Protein AF-A0A499UQC7-F1 (afdb_monomer_lite)

Secondary structure (DSSP, 8-state):
--HHHHHHHHHHHHHHHHHHHS---HHHHHHHTT-S-HHHHHHHHHHHHSS-GGGG-----SSSSS---

Foldseek 3Di:
DPVVVVVLLVLLVVLLVCLQPPVDDCCVSCVVVVHPDSVVSQVSSCVRVVDGSCVSVPPCPPPPPPPDD

pLDDT: mean 74.64, std 15.55, range [41.0, 89.94]

Structure (mmCIF, N/CA/C/O backbone):
data_AF-A0A499UQC7-F1
#
_entry.id   AF-A0A499UQC7-F1
#
loop_
_atom_site.group_PDB
_atom_site.id
_atom_site.type_symbol
_atom_site.label_atom_id
_atom_site.label_alt_id
_atom_site.label_comp_id
_atom_site.label_asym_id
_atom_site.label_entity_id
_atom_site.label_seq_id
_atom_site.pdbx_PDB_ins_code
_atom_site.Cartn_x
_atom_site.Cartn_y
_atom_site.Cartn_z
_atom_site.occupancy
_atom_site.B_iso_or_equiv
_atom_site.auth_seq_id
_atom_site.auth_comp_id
_atom_site.auth_asym_id
_atom_site.auth_atom_id
_atom_site.pdbx_PDB_model_num
ATOM 1 N N . MET A 1 1 ? 11.926 -15.956 -16.241 1.00 55.72 1 MET A N 1
ATOM 2 C CA . MET A 1 1 ? 11.128 -15.321 -15.166 1.00 55.72 1 MET A CA 1
ATOM 3 C C . MET A 1 1 ? 9.802 -16.057 -15.054 1.00 55.72 1 MET A C 1
ATOM 5 O O . MET A 1 1 ? 9.138 -16.163 -16.076 1.00 55.72 1 MET A O 1
ATOM 9 N N . PRO A 1 2 ? 9.417 -16.605 -13.889 1.00 60.44 2 PRO A N 1
ATOM 10 C CA . PRO A 1 2 ? 8.132 -17.281 -13.763 1.00 60.44 2 PRO A CA 1
ATOM 11 C C . PRO A 1 2 ? 7.000 -16.242 -13.893 1.00 60.44 2 PRO A C 1
ATOM 13 O O . PRO A 1 2 ? 7.073 -15.203 -13.227 1.00 60.44 2 PRO A O 1
ATOM 16 N N . PRO A 1 3 ? 5.954 -16.493 -14.699 1.00 64.75 3 PRO A N 1
ATOM 17 C CA . PRO A 1 3 ? 4.898 -15.518 -15.022 1.00 64.75 3 PRO A CA 1
ATOM 18 C C . PRO A 1 3 ? 4.164 -14.951 -13.793 1.00 64.75 3 PRO A C 1
ATOM 20 O O . PRO A 1 3 ? 3.676 -13.822 -13.810 1.00 64.75 3 PRO A O 1
ATOM 23 N N . LEU A 1 4 ? 4.162 -15.687 -12.679 1.00 68.44 4 LEU A N 1
ATOM 24 C CA . LEU A 1 4 ? 3.581 -15.258 -11.405 1.00 68.44 4 LEU A CA 1
ATOM 25 C C . LEU A 1 4 ? 4.274 -14.032 -10.792 1.00 68.44 4 LEU A C 1
ATOM 27 O O . LEU A 1 4 ? 3.621 -13.220 -10.131 1.00 68.44 4 LEU A O 1
ATOM 31 N N . ARG A 1 5 ? 5.584 -13.870 -11.009 1.00 69.06 5 ARG A N 1
ATOM 32 C CA . ARG A 1 5 ? 6.352 -12.761 -10.428 1.00 69.06 5 ARG A CA 1
ATOM 33 C C . ARG A 1 5 ? 6.011 -11.440 -11.115 1.00 69.06 5 ARG A C 1
ATOM 35 O O . ARG A 1 5 ? 5.697 -10.469 -10.438 1.00 69.06 5 ARG A O 1
ATOM 42 N N . TYR A 1 6 ? 5.934 -11.462 -12.441 1.00 72.00 6 TYR A N 1
ATOM 43 C CA . TYR A 1 6 ? 5.581 -10.295 -13.247 1.00 72.00 6 TYR A CA 1
ATOM 44 C C . TYR A 1 6 ? 4.134 -9.834 -13.008 1.00 72.00 6 TYR A C 1
ATOM 46 O O . TYR A 1 6 ? 3.860 -8.648 -12.836 1.00 72.00 6 TYR A O 1
ATOM 54 N N . ALA A 1 7 ? 3.197 -10.779 -12.876 1.00 78.62 7 ALA A N 1
ATOM 55 C CA . ALA A 1 7 ? 1.816 -10.459 -12.515 1.00 78.62 7 ALA A CA 1
ATOM 56 C C . ALA A 1 7 ? 1.698 -9.864 -11.098 1.00 78.62 7 ALA A C 1
ATOM 58 O O . ALA A 1 7 ? 0.822 -9.043 -10.832 1.00 78.62 7 ALA A O 1
ATOM 59 N N . THR A 1 8 ? 2.568 -10.272 -10.170 1.00 82.56 8 THR A N 1
ATOM 60 C CA . THR A 1 8 ? 2.628 -9.684 -8.822 1.00 82.56 8 THR A CA 1
ATOM 61 C C . THR A 1 8 ? 3.173 -8.258 -8.870 1.00 82.56 8 THR A C 1
ATOM 63 O O . THR A 1 8 ? 2.633 -7.379 -8.200 1.00 82.56 8 THR A O 1
ATOM 66 N N . GLU A 1 9 ? 4.189 -8.008 -9.696 1.00 83.19 9 GLU A N 1
ATOM 67 C CA . GLU A 1 9 ? 4.768 -6.677 -9.890 1.00 83.19 9 GLU A CA 1
ATOM 68 C C . GLU A 1 9 ? 3.735 -5.683 -10.435 1.00 83.19 9 GLU A C 1
ATOM 70 O O . GLU A 1 9 ? 3.523 -4.625 -9.840 1.00 83.19 9 GLU A O 1
ATOM 75 N N . LEU A 1 10 ? 2.995 -6.071 -11.477 1.00 85.19 10 LEU A N 1
ATOM 76 C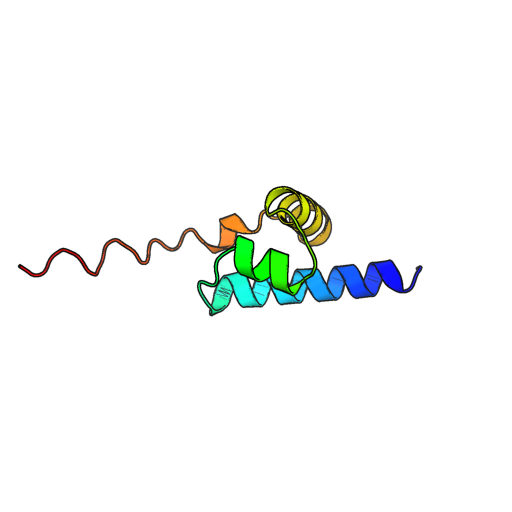 CA . LEU A 1 10 ? 1.924 -5.248 -12.046 1.00 85.19 10 LEU A CA 1
ATOM 7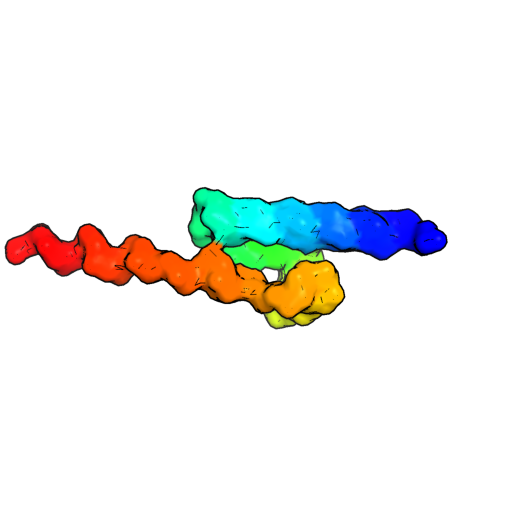7 C C . LEU A 1 10 ? 0.802 -4.955 -11.040 1.00 85.19 10 LEU A C 1
ATOM 79 O O . LEU A 1 10 ? 0.345 -3.816 -10.941 1.00 85.19 10 LEU A O 1
ATOM 83 N N . ARG A 1 11 ? 0.388 -5.950 -10.242 1.00 87.31 11 ARG A N 1
ATOM 84 C CA . ARG A 1 11 ? -0.634 -5.755 -9.196 1.00 87.31 11 ARG A CA 1
ATOM 85 C C . ARG A 1 11 ? -0.200 -4.741 -8.139 1.00 87.31 11 ARG A C 1
ATOM 87 O O . ARG A 1 11 ? -1.018 -3.941 -7.696 1.00 87.31 11 ARG A O 1
ATOM 94 N N . MET A 1 12 ? 1.072 -4.748 -7.746 1.00 88.38 12 MET A N 1
ATOM 95 C CA . MET A 1 12 ? 1.598 -3.809 -6.748 1.00 88.38 12 MET A CA 1
ATOM 96 C C . MET A 1 12 ? 1.743 -2.387 -7.294 1.00 88.38 12 MET A C 1
ATOM 98 O O . MET A 1 12 ? 1.492 -1.432 -6.563 1.00 88.38 12 MET A O 1
ATOM 102 N N . LEU A 1 13 ? 2.078 -2.228 -8.575 1.00 86.12 13 LEU A N 1
ATOM 103 C CA . LEU A 1 13 ? 2.077 -0.916 -9.229 1.00 86.12 13 LEU A CA 1
ATOM 104 C C . LEU A 1 13 ? 0.660 -0.329 -9.322 1.00 86.12 13 LEU A C 1
ATOM 106 O O . LEU A 1 13 ? 0.463 0.852 -9.041 1.00 86.12 13 LEU A O 1
ATOM 110 N N . LEU A 1 14 ? -0.341 -1.158 -9.640 1.00 86.38 14 LEU A N 1
ATOM 111 C CA . LEU A 1 14 ? -1.752 -0.756 -9.645 1.00 86.38 14 LEU A CA 1
ATOM 112 C C . LEU A 1 14 ? -2.229 -0.342 -8.243 1.00 86.38 14 LEU A C 1
ATOM 114 O O . LEU A 1 14 ? -2.894 0.679 -8.083 1.00 86.38 14 LEU A O 1
ATOM 118 N N . ALA A 1 15 ? -1.810 -1.087 -7.215 1.00 86.00 15 ALA A N 1
ATOM 119 C CA . ALA A 1 15 ? -2.074 -0.745 -5.821 1.00 86.00 15 ALA A CA 1
ATOM 120 C C . ALA A 1 15 ? -1.534 0.649 -5.464 1.00 86.00 15 ALA A C 1
ATOM 122 O O . ALA A 1 15 ? -2.196 1.403 -4.759 1.00 86.00 15 ALA A O 1
ATOM 123 N N . GLY A 1 16 ? -0.352 1.009 -5.978 1.00 82.94 16 GLY A N 1
ATOM 124 C CA . GLY A 1 16 ? 0.246 2.329 -5.777 1.00 82.94 16 GLY A CA 1
ATOM 125 C C . GLY A 1 16 ? -0.603 3.460 -6.359 1.00 82.94 16 GLY A C 1
ATOM 126 O O . GLY A 1 16 ? -0.764 4.488 -5.709 1.00 82.94 16 GLY A O 1
ATOM 127 N N . GLN A 1 17 ? -1.203 3.248 -7.533 1.00 83.12 17 GLN A N 1
ATOM 128 C CA . GLN A 1 17 ? -2.099 4.229 -8.155 1.00 83.12 17 GLN A CA 1
ATOM 129 C C . GLN A 1 17 ? -3.381 4.431 -7.342 1.00 83.12 17 GLN A C 1
ATOM 131 O O . GLN A 1 17 ? -3.756 5.569 -7.079 1.00 83.12 17 GLN A O 1
ATOM 136 N N . TRP A 1 18 ? -4.010 3.353 -6.865 1.00 82.88 18 TRP A N 1
ATOM 137 C CA . TRP A 1 18 ? -5.207 3.449 -6.017 1.00 82.88 18 TRP A CA 1
ATOM 138 C C . TRP A 1 18 ? -4.935 4.154 -4.688 1.00 82.88 18 TRP A C 1
ATOM 140 O O . TRP A 1 18 ? -5.752 4.939 -4.216 1.00 82.88 18 TRP A O 1
ATOM 150 N N . LEU A 1 19 ? -3.770 3.899 -4.090 1.00 81.75 19 LEU A N 1
ATOM 151 C CA . LEU A 1 19 ? -3.359 4.557 -2.851 1.00 81.75 19 LEU A CA 1
ATOM 152 C C . LEU A 1 19 ? -3.078 6.053 -3.044 1.00 81.75 19 LEU A C 1
ATOM 154 O O . LEU A 1 19 ? -3.272 6.810 -2.097 1.00 81.75 19 LEU A O 1
ATOM 158 N N . ALA A 1 20 ? -2.627 6.461 -4.234 1.00 78.19 20 ALA A N 1
ATOM 159 C CA . ALA A 1 20 ? -2.310 7.850 -4.556 1.00 78.19 20 ALA A CA 1
ATOM 160 C C . ALA A 1 20 ? -3.529 8.669 -5.016 1.00 78.19 20 ALA A C 1
ATOM 162 O O . ALA A 1 20 ? -3.599 9.853 -4.709 1.00 78.19 20 ALA A O 1
ATOM 163 N N . GLN A 1 21 ? -4.470 8.065 -5.753 1.00 73.31 21 GLN A N 1
ATOM 164 C CA . GLN A 1 21 ? -5.608 8.787 -6.342 1.00 73.31 21 GLN A CA 1
ATOM 165 C C . GLN A 1 21 ? -6.885 8.753 -5.497 1.00 73.31 21 GLN A C 1
ATOM 167 O O . GLN A 1 21 ? -7.633 9.722 -5.498 1.00 73.31 21 GLN A O 1
ATOM 172 N N . ASP A 1 22 ? -7.155 7.654 -4.791 1.00 62.12 22 ASP A N 1
ATOM 173 C CA . ASP A 1 22 ? -8.519 7.356 -4.325 1.00 62.12 22 ASP A CA 1
ATOM 174 C C . ASP A 1 22 ? -8.714 7.609 -2.819 1.00 62.12 22 ASP A C 1
ATOM 176 O O . ASP A 1 22 ? -9.787 7.387 -2.267 1.00 62.12 22 ASP A O 1
ATOM 180 N N . THR A 1 23 ? -7.665 7.998 -2.079 1.00 68.00 23 THR A N 1
ATOM 181 C CA . THR A 1 23 ? -7.648 7.966 -0.593 1.00 68.00 23 THR A CA 1
ATOM 182 C C . THR A 1 23 ? -8.078 6.608 0.007 1.00 68.00 23 THR A C 1
ATOM 184 O O . THR A 1 23 ? -8.225 6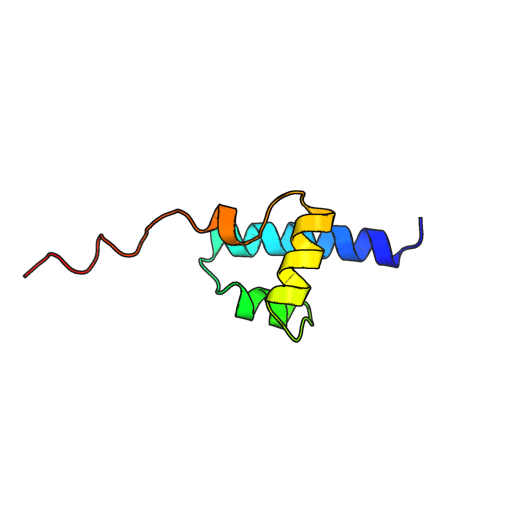.472 1.225 1.00 68.00 23 THR A O 1
ATOM 187 N N . ALA A 1 24 ? -8.207 5.558 -0.815 1.00 75.00 24 ALA A N 1
ATOM 188 C CA . ALA A 1 24 ? -8.773 4.270 -0.437 1.00 75.00 24 ALA A CA 1
ATOM 189 C C . ALA A 1 24 ? -7.967 3.639 0.706 1.00 75.00 24 ALA A C 1
ATOM 191 O O . ALA A 1 24 ? -6.731 3.605 0.620 1.00 75.00 24 ALA A O 1
ATOM 192 N N . PRO A 1 25 ? -8.599 3.151 1.793 1.00 82.25 25 PRO A N 1
ATOM 193 C CA . PRO A 1 25 ? -7.910 2.557 2.940 1.00 82.25 25 PRO A CA 1
ATOM 194 C C . PRO A 1 25 ? -6.900 1.492 2.503 1.00 82.25 25 PRO A C 1
ATOM 196 O O . PRO A 1 25 ? -7.206 0.668 1.639 1.00 82.25 25 PRO A O 1
ATOM 199 N N . ILE A 1 26 ? -5.707 1.460 3.117 1.00 83.62 26 ILE A N 1
ATOM 200 C CA . ILE A 1 26 ? -4.687 0.434 2.805 1.00 83.62 26 ILE A CA 1
ATOM 201 C C . ILE A 1 26 ? -5.301 -0.967 2.951 1.00 83.62 26 ILE A C 1
ATOM 203 O O . ILE A 1 26 ? -5.038 -1.853 2.142 1.00 83.62 26 ILE A O 1
ATOM 207 N N . GLN A 1 27 ? -6.160 -1.146 3.957 1.00 84.94 27 GLN A N 1
ATOM 208 C CA . GLN A 1 27 ? -6.894 -2.381 4.210 1.00 84.94 27 GLN A CA 1
ATOM 209 C C . GLN A 1 27 ? -7.795 -2.783 3.026 1.00 84.94 27 GLN A C 1
ATOM 211 O O . GLN A 1 27 ? -7.778 -3.942 2.621 1.00 84.94 27 GLN A O 1
ATOM 216 N N . SER A 1 28 ? -8.526 -1.836 2.432 1.00 85.69 28 SER A N 1
ATOM 217 C CA . SER A 1 28 ? -9.412 -2.084 1.286 1.00 85.69 28 SER A CA 1
ATOM 218 C C . SER A 1 28 ? -8.627 -2.456 0.027 1.00 85.69 28 SER A C 1
ATOM 220 O O . SER A 1 28 ? -9.012 -3.373 -0.699 1.00 85.69 28 SER A O 1
ATOM 222 N N . VAL A 1 29 ? -7.488 -1.794 -0.209 1.00 87.50 29 VAL A N 1
ATOM 223 C CA . VAL A 1 29 ? -6.570 -2.137 -1.308 1.00 87.50 29 VAL A CA 1
ATOM 224 C C . VAL A 1 29 ? -5.971 -3.532 -1.102 1.00 87.50 29 VAL A C 1
ATOM 226 O O . VAL A 1 29 ? -5.917 -4.326 -2.039 1.00 87.50 29 VAL A O 1
ATOM 229 N N . 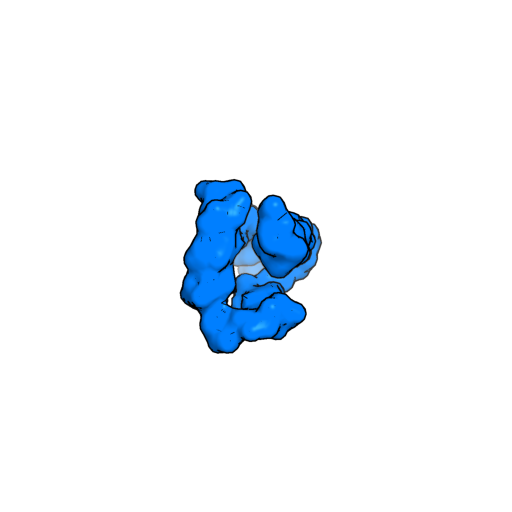ALA A 1 30 ? -5.585 -3.871 0.131 1.00 89.50 30 ALA A N 1
ATOM 230 C CA . ALA A 1 30 ? -5.073 -5.193 0.478 1.00 89.50 30 ALA A CA 1
ATOM 231 C C . ALA A 1 30 ? -6.115 -6.295 0.211 1.00 89.50 30 ALA A C 1
ATOM 233 O O . ALA A 1 30 ? -5.796 -7.283 -0.453 1.00 89.50 30 ALA A O 1
ATOM 234 N N . GLN A 1 31 ? -7.364 -6.098 0.645 1.00 88.75 31 GLN A N 1
ATOM 235 C CA . GLN A 1 31 ? -8.455 -7.051 0.418 1.00 88.75 31 GLN A CA 1
ATOM 236 C C . GLN A 1 31 ? -8.762 -7.248 -1.071 1.00 88.75 31 GLN A C 1
ATOM 238 O O . GLN A 1 31 ? -8.883 -8.387 -1.518 1.00 88.75 31 GLN A O 1
ATOM 243 N N . ARG A 1 32 ? -8.804 -6.166 -1.864 1.00 88.44 32 ARG A N 1
ATOM 244 C CA . ARG A 1 32 ? -8.999 -6.240 -3.328 1.00 88.44 32 ARG A CA 1
ATOM 245 C C . ARG A 1 32 ? -7.921 -7.054 -4.043 1.00 88.44 32 ARG A C 1
ATOM 247 O O . ARG A 1 32 ? -8.181 -7.615 -5.102 1.00 88.44 32 ARG A O 1
ATOM 254 N N . LEU A 1 33 ? -6.722 -7.122 -3.472 1.00 86.88 33 LEU A N 1
ATOM 255 C CA . LEU A 1 33 ? -5.592 -7.878 -4.010 1.00 86.88 33 LEU A CA 1
ATOM 256 C C . LEU A 1 33 ? -5.456 -9.282 -3.400 1.00 86.88 33 LEU A C 1
ATOM 258 O O . LEU A 1 33 ? -4.488 -9.978 -3.700 1.00 86.88 33 LEU A O 1
ATOM 262 N N . GLY A 1 34 ? -6.409 -9.704 -2.562 1.00 88.75 34 GLY A N 1
ATOM 263 C CA . GLY A 1 34 ? -6.428 -11.030 -1.940 1.00 88.75 34 GLY A CA 1
ATOM 264 C C . GLY A 1 34 ? -5.543 -11.165 -0.699 1.00 88.75 34 GLY A C 1
ATOM 265 O O . GLY A 1 34 ? -5.281 -12.279 -0.251 1.00 88.75 34 GLY A O 1
ATOM 266 N N . TYR A 1 35 ? -5.072 -10.057 -0.120 1.00 89.56 35 TYR A N 1
ATOM 267 C CA . TYR A 1 35 ? -4.337 -10.083 1.141 1.00 89.56 35 TYR A CA 1
ATOM 268 C C . TYR A 1 35 ? -5.297 -10.046 2.326 1.00 89.56 35 TYR A C 1
ATOM 270 O O . TYR A 1 35 ? -6.078 -9.112 2.496 1.00 89.56 35 TYR A O 1
ATOM 278 N N . THR A 1 36 ? -5.162 -11.032 3.208 1.00 83.88 36 THR A N 1
ATOM 279 C CA . THR A 1 36 ? -5.926 -11.134 4.459 1.00 83.88 36 THR A CA 1
ATOM 280 C C . THR A 1 36 ? -5.442 -10.168 5.542 1.00 83.88 36 THR A C 1
ATOM 282 O O . THR A 1 36 ? -6.152 -9.921 6.511 1.00 83.88 36 THR A O 1
ATOM 285 N N . SER A 1 37 ? -4.246 -9.589 5.388 1.00 85.88 37 SER A N 1
ATOM 286 C CA . SER A 1 37 ? -3.665 -8.644 6.343 1.00 85.88 37 SER A CA 1
ATOM 287 C C . SER A 1 37 ? -2.970 -7.476 5.647 1.00 85.88 37 SER A C 1
ATOM 289 O O . SER A 1 37 ? -2.181 -7.659 4.714 1.00 85.88 37 SER A O 1
ATOM 291 N N . GLN A 1 38 ? -3.187 -6.269 6.177 1.00 85.62 38 GLN A N 1
ATOM 292 C CA . GLN A 1 38 ? -2.483 -5.050 5.778 1.00 85.62 38 GLN A CA 1
ATOM 293 C C . GLN A 1 38 ? -0.961 -5.185 5.932 1.00 85.62 38 GLN A C 1
ATOM 295 O O . GLN A 1 38 ? -0.212 -4.649 5.112 1.00 85.62 38 GLN A O 1
ATOM 300 N N . ALA A 1 39 ? -0.485 -5.910 6.948 1.00 85.06 39 ALA A N 1
ATOM 301 C CA . ALA A 1 39 ? 0.943 -6.126 7.161 1.00 85.06 39 ALA A CA 1
ATOM 302 C C . ALA A 1 39 ? 1.546 -7.017 6.062 1.00 85.06 39 ALA A C 1
ATOM 304 O O . ALA A 1 39 ? 2.629 -6.724 5.549 1.00 85.06 39 ALA A O 1
ATOM 305 N N . ALA A 1 40 ? 0.822 -8.066 5.650 1.00 87.56 40 ALA A N 1
ATOM 306 C CA . ALA A 1 40 ? 1.236 -8.946 4.558 1.00 87.56 40 ALA A CA 1
ATOM 307 C C . ALA A 1 40 ? 1.316 -8.180 3.228 1.00 87.56 40 ALA A C 1
ATOM 309 O O . ALA A 1 40 ? 2.337 -8.248 2.539 1.00 87.56 40 ALA A O 1
ATOM 310 N N . PHE A 1 41 ? 0.292 -7.373 2.928 1.00 89.88 41 PHE A N 1
ATOM 311 C CA . PHE A 1 41 ? 0.298 -6.467 1.780 1.00 89.88 41 PHE A CA 1
ATOM 312 C C . PHE A 1 41 ? 1.461 -5.470 1.846 1.00 89.88 41 PHE A C 1
ATOM 314 O O . PHE A 1 41 ? 2.228 -5.368 0.896 1.00 89.88 41 PHE A O 1
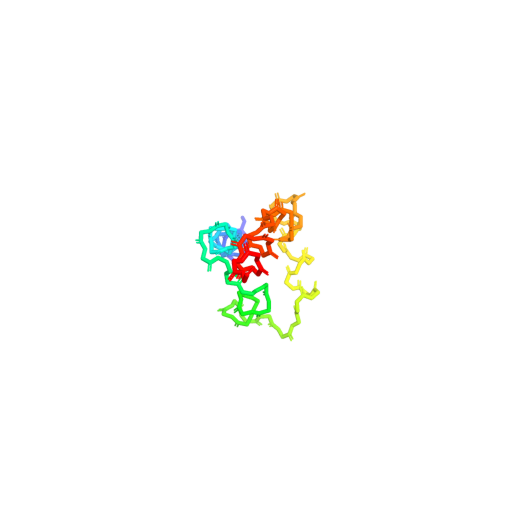ATOM 321 N N . SER A 1 42 ? 1.664 -4.784 2.974 1.00 89.44 42 SER A N 1
ATOM 322 C CA . SER A 1 42 ? 2.705 -3.751 3.102 1.00 89.44 42 SER A CA 1
ATOM 323 C C . SER A 1 42 ? 4.114 -4.306 2.894 1.00 89.44 42 SER A C 1
ATOM 325 O O . SER A 1 42 ? 4.954 -3.648 2.281 1.00 89.44 42 SER A O 1
ATOM 327 N N . ARG A 1 43 ? 4.379 -5.535 3.357 1.00 89.94 43 ARG A N 1
ATOM 328 C CA . ARG A 1 43 ? 5.655 -6.226 3.117 1.00 89.94 43 ARG A CA 1
ATOM 329 C C . ARG A 1 43 ? 5.848 -6.568 1.642 1.00 89.94 43 ARG A C 1
ATOM 331 O O . ARG A 1 43 ? 6.941 -6.361 1.118 1.00 89.94 43 ARG A O 1
ATOM 338 N N . ALA A 1 44 ? 4.809 -7.081 0.982 1.00 88.44 44 ALA A N 1
ATOM 339 C CA . ALA A 1 44 ? 4.852 -7.411 -0.441 1.00 88.44 44 ALA A CA 1
ATOM 340 C C . ALA A 1 44 ? 5.009 -6.150 -1.306 1.00 88.44 44 ALA A C 1
ATOM 342 O O . ALA A 1 44 ? 5.879 -6.104 -2.170 1.00 88.44 44 ALA A O 1
ATOM 343 N N . PHE A 1 45 ? 4.246 -5.104 -0.994 1.00 88.69 45 PHE A N 1
ATOM 344 C CA . PHE A 1 45 ? 4.311 -3.806 -1.649 1.00 88.69 45 PHE A CA 1
ATOM 345 C C . PHE A 1 45 ? 5.707 -3.198 -1.522 1.00 88.69 45 PHE A C 1
ATOM 347 O O . PHE A 1 45 ? 6.345 -2.960 -2.537 1.00 88.69 45 PHE A O 1
ATOM 354 N N . LYS A 1 46 ? 6.253 -3.067 -0.303 1.00 88.62 46 LYS A N 1
ATOM 355 C CA . LYS A 1 46 ? 7.608 -2.528 -0.090 1.00 88.62 46 LYS A CA 1
ATOM 356 C C . LYS A 1 46 ? 8.685 -3.335 -0.819 1.00 88.62 46 LYS A C 1
ATOM 358 O O . LYS A 1 46 ? 9.638 -2.753 -1.323 1.00 88.62 46 LYS A O 1
ATOM 363 N N . ARG A 1 47 ? 8.552 -4.664 -0.880 1.00 88.06 47 ARG A N 1
ATOM 364 C CA . ARG A 1 47 ? 9.496 -5.527 -1.607 1.00 88.06 47 ARG A CA 1
ATOM 365 C C . ARG A 1 47 ? 9.500 -5.241 -3.111 1.00 88.06 47 ARG A C 1
ATOM 367 O O . ARG A 1 47 ? 10.549 -5.370 -3.728 1.00 88.06 47 ARG A O 1
ATOM 374 N N . VAL A 1 48 ? 8.348 -4.894 -3.680 1.00 86.38 48 VAL A N 1
ATOM 375 C CA . VAL A 1 48 ? 8.185 -4.660 -5.121 1.00 86.38 48 VAL A CA 1
ATOM 376 C C . VAL A 1 48 ? 8.438 -3.201 -5.504 1.00 86.38 48 VAL A C 1
ATOM 378 O O . VAL A 1 48 ? 9.115 -2.940 -6.489 1.00 86.38 48 VAL A O 1
ATOM 381 N N . THR A 1 49 ? 7.917 -2.247 -4.735 1.00 83.25 49 THR A N 1
ATOM 382 C CA . THR A 1 49 ? 7.954 -0.809 -5.057 1.00 83.25 49 THR A CA 1
ATOM 383 C C . THR A 1 49 ? 9.098 -0.063 -4.367 1.00 83.25 49 THR A C 1
ATOM 385 O O . THR A 1 49 ? 9.332 1.110 -4.646 1.00 83.25 49 THR A O 1
ATOM 388 N N . GLY A 1 50 ? 9.786 -0.704 -3.417 1.00 85.06 50 GLY A N 1
ATOM 389 C CA . GLY A 1 50 ? 10.842 -0.093 -2.604 1.00 85.06 50 GLY A CA 1
ATOM 390 C C . GLY A 1 50 ? 10.340 0.884 -1.533 1.00 85.06 50 GLY A C 1
ATOM 391 O O . GLY A 1 50 ? 11.131 1.332 -0.704 1.00 85.06 50 GLY A O 1
ATOM 392 N N . ARG A 1 51 ? 9.039 1.206 -1.496 1.00 82.94 51 ARG A N 1
ATOM 393 C CA . ARG A 1 51 ? 8.445 2.199 -0.582 1.00 82.94 51 ARG A CA 1
ATOM 394 C C . ARG A 1 51 ? 7.241 1.610 0.160 1.00 82.94 51 ARG A C 1
ATOM 396 O O . ARG A 1 51 ? 6.541 0.772 -0.399 1.00 82.94 51 ARG A O 1
ATOM 403 N N . PRO A 1 52 ? 6.972 1.993 1.420 1.00 81.69 52 PRO A N 1
ATOM 404 C CA . PRO A 1 52 ? 5.776 1.534 2.120 1.00 81.69 52 PRO A CA 1
ATOM 405 C C . PRO A 1 52 ? 4.508 2.197 1.543 1.00 81.69 52 PRO A C 1
ATOM 407 O O . PRO A 1 52 ? 4.556 3.365 1.159 1.00 81.69 52 PRO A O 1
ATOM 410 N N . PRO A 1 53 ? 3.351 1.508 1.543 1.00 75.69 53 PRO A N 1
ATOM 411 C CA . PRO A 1 53 ? 2.096 2.038 0.991 1.00 75.69 53 PRO A CA 1
ATOM 412 C C . PRO A 1 53 ? 1.548 3.258 1.756 1.00 75.69 53 PRO A C 1
ATOM 414 O O . PRO A 1 53 ? 0.729 4.000 1.226 1.00 75.69 53 PRO A O 1
ATOM 417 N N . GLY A 1 54 ? 1.999 3.481 2.996 1.00 70.44 54 GLY A N 1
ATOM 418 C CA . GLY A 1 54 ? 1.647 4.656 3.799 1.00 70.44 54 GLY A CA 1
ATOM 419 C C . GLY A 1 54 ? 2.403 5.935 3.426 1.00 70.44 54 GLY A C 1
ATOM 420 O O . GLY A 1 54 ? 1.913 7.013 3.726 1.00 70.44 54 GLY A O 1
ATOM 421 N N . ALA A 1 55 ? 3.542 5.847 2.726 1.00 62.62 55 ALA A N 1
ATOM 422 C CA . ALA A 1 55 ? 4.315 7.034 2.333 1.00 62.62 55 ALA A CA 1
ATOM 423 C C . ALA A 1 55 ? 3.601 7.903 1.280 1.00 62.62 55 ALA A C 1
ATOM 425 O O . ALA A 1 55 ? 3.942 9.065 1.123 1.00 62.62 55 ALA A O 1
ATOM 426 N N . GLY A 1 56 ? 2.609 7.352 0.570 1.00 53.81 56 GLY A N 1
ATOM 427 C CA . GLY A 1 56 ? 1.736 8.116 -0.327 1.00 53.81 56 GLY A CA 1
ATOM 428 C C . GLY A 1 56 ? 0.512 8.733 0.360 1.00 53.81 56 GLY A C 1
ATOM 429 O O . GLY A 1 56 ? -0.277 9.377 -0.315 1.00 53.81 56 GLY A O 1
ATOM 430 N N . ARG A 1 57 ? 0.322 8.509 1.671 1.00 57.06 57 ARG A N 1
ATOM 431 C CA . ARG A 1 57 ? -0.844 8.986 2.442 1.00 57.06 57 ARG A CA 1
ATOM 432 C C . ARG A 1 57 ? -0.537 10.179 3.339 1.00 57.06 57 ARG A C 1
ATOM 434 O O . ARG A 1 57 ? -1.456 10.688 3.970 1.00 57.06 57 ARG A O 1
ATOM 441 N N . ASP A 1 58 ? 0.716 10.626 3.391 1.00 48.53 58 ASP A N 1
ATOM 442 C CA . ASP A 1 58 ? 1.111 11.850 4.097 1.00 48.53 58 ASP A CA 1
ATOM 443 C C . ASP A 1 58 ? 0.723 13.097 3.278 1.00 48.53 58 ASP A C 1
ATOM 445 O O . ASP A 1 58 ? 1.529 13.962 2.965 1.00 48.53 58 ASP A O 1
ATOM 449 N N . ILE A 1 59 ? -0.538 13.153 2.852 1.00 46.00 59 ILE A N 1
ATOM 450 C CA . ILE 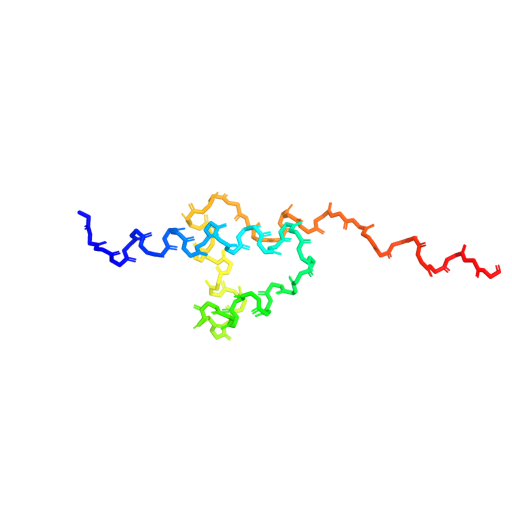A 1 59 ? -1.205 14.406 2.533 1.00 46.00 59 ILE A CA 1
ATOM 451 C C . ILE A 1 59 ? -2.284 14.523 3.609 1.00 46.00 59 ILE A C 1
ATOM 453 O O . ILE A 1 59 ? -3.285 13.803 3.536 1.00 46.00 59 ILE A O 1
ATOM 457 N N . PRO A 1 60 ? -2.090 15.352 4.648 1.00 41.19 60 PRO A N 1
ATOM 458 C CA . PRO A 1 60 ? -3.094 15.550 5.683 1.00 41.19 60 PRO A CA 1
ATOM 459 C C . PRO A 1 60 ? -4.305 16.297 5.100 1.00 41.19 60 PRO A C 1
ATOM 461 O O . PRO A 1 60 ? -4.444 17.504 5.254 1.00 41.19 60 PRO A O 1
ATOM 464 N N . LEU A 1 61 ? -5.219 15.571 4.450 1.00 52.09 61 LEU A N 1
ATOM 465 C CA . LEU A 1 61 ? -6.526 16.079 4.006 1.00 52.09 61 LEU A CA 1
ATOM 466 C C . LEU A 1 61 ? -7.586 16.075 5.126 1.00 52.09 61 LEU A C 1
ATOM 468 O O . LEU A 1 61 ? -8.767 16.251 4.858 1.00 52.09 61 LEU A O 1
ATOM 472 N N . ALA A 1 62 ? -7.184 15.914 6.391 1.00 47.53 62 ALA A N 1
ATOM 473 C CA . ALA A 1 62 ? -8.088 15.882 7.547 1.00 47.53 62 ALA A CA 1
ATOM 474 C C . ALA A 1 62 ? -7.761 16.955 8.607 1.00 47.53 62 ALA A C 1
ATOM 476 O O . ALA A 1 62 ? -7.875 16.713 9.805 1.00 47.53 62 ALA A O 1
ATOM 477 N N . ARG A 1 63 ? -7.331 18.148 8.172 1.00 48.66 63 ARG A N 1
ATOM 478 C CA . ARG A 1 63 ? -7.286 19.366 9.012 1.00 48.66 63 ARG A CA 1
ATOM 479 C C . ARG A 1 63 ? -8.022 20.572 8.408 1.00 48.66 63 ARG A C 1
ATOM 481 O O . ARG A 1 63 ? -7.981 21.638 8.996 1.00 48.66 63 ARG A O 1
ATOM 488 N N . ALA A 1 64 ? -8.719 20.415 7.278 1.00 48.72 64 ALA A N 1
ATOM 489 C CA . ALA A 1 64 ? -9.386 21.530 6.588 1.00 48.72 64 ALA A CA 1
ATOM 490 C C . ALA A 1 64 ? -10.928 21.526 6.678 1.00 48.72 64 ALA A C 1
ATOM 492 O O . ALA A 1 64 ? -11.559 22.386 6.075 1.00 48.72 64 ALA A O 1
ATOM 493 N N . ALA A 1 65 ? -11.547 20.584 7.402 1.00 51.22 65 ALA A N 1
ATOM 494 C CA . ALA A 1 65 ? -13.011 20.455 7.455 1.00 51.22 65 ALA A CA 1
ATOM 495 C C . ALA A 1 65 ? -13.637 20.645 8.854 1.00 51.22 65 ALA A C 1
ATOM 497 O O . ALA A 1 65 ? -14.845 20.489 8.980 1.00 51.22 65 ALA A O 1
ATOM 498 N N . GLU A 1 66 ? -12.858 20.997 9.887 1.00 47.34 66 GLU A N 1
ATOM 499 C CA . GLU A 1 66 ? -13.365 21.131 11.271 1.00 47.34 66 GLU A CA 1
ATOM 500 C C . GLU A 1 66 ? -13.190 22.532 11.903 1.00 47.34 66 GLU A C 1
ATOM 502 O O . GLU A 1 66 ? -13.447 22.693 13.088 1.00 47.34 66 GLU A O 1
ATOM 507 N N . GLU A 1 67 ? -12.824 23.566 11.131 1.00 43.53 67 GLU A N 1
ATOM 508 C CA . GLU A 1 67 ? -12.755 24.964 11.615 1.00 43.53 67 GLU A CA 1
ATOM 509 C C . GLU A 1 67 ? -13.564 25.934 10.735 1.00 43.53 67 GLU A C 1
ATOM 511 O O . GLU A 1 67 ? -13.035 26.897 10.185 1.00 43.53 67 GLU A O 1
ATOM 516 N N . VAL A 1 68 ? -14.870 25.691 10.602 1.00 47.16 68 VAL A N 1
ATOM 517 C CA . VAL A 1 68 ? -15.840 26.772 10.347 1.00 47.16 68 VAL A CA 1
ATOM 518 C C . VAL A 1 68 ? -17.024 26.565 11.288 1.00 47.16 68 VAL A C 1
ATOM 520 O O . VAL A 1 68 ? -18.010 25.911 10.948 1.00 47.16 68 VAL A O 1
ATOM 523 N N . GLY A 1 69 ? -16.864 27.097 12.497 1.00 41.00 69 GLY A N 1
ATOM 524 C CA . GLY A 1 69 ? -17.909 27.388 13.470 1.00 41.00 69 GLY A CA 1
ATOM 525 C C . GLY A 1 69 ? -17.678 28.793 13.995 1.00 41.00 69 GLY A C 1
ATOM 526 O O . GLY A 1 69 ? -16.510 29.076 14.342 1.00 41.00 69 GLY A O 1
#

Sequence (69 aa):
MPPLRYATELRMLLAGQWLAQDTAPIQSVAQRLGYTSQAAFSRAFKRVTGRPPGAGRDIPLARAAEEVG

InterPro domains:
  IPR009057 Homedomain-like superfamily [SSF46689] (10-58)
  IPR018060 AraC-like, DNA binding HTH domain [PF12833] (1-56)
  IPR018060 AraC-like, DNA binding HTH domain [PS01124] (1-59)
  IPR018060 AraC-like, DNA binding HTH domain [SM00342] (1-57)
  IPR020449 Transcription regulator HTH, AraC- type, HTH domain [PR00032] (26-41)
  IPR020449 Transcription regulator HTH, AraC- type, HTH domain [PR00032] (41-57)
  IPR050204 AraC/XylS family transcriptional regulators [PTHR46796] (1-57)

Radius of gyration: 14.38 Å; chains: 1; bounding box: 29×45×29 Å

Organism: NCBI:txid68175

=== Feature glossary ===
Each block in this record encodes a different view of the same protein. In brief:

Predicted aligned error. PAE(i, j) answers: if I align the predicted and true structures on residue i, how far off (in Å) do I expect residue j to be? A block-diagonal PAE matrix with low values on the blocks and high values off-diagonal is the signature of a multi-domain protein with confidently predicted domains but uncertain inter-domain orientation.

Contact-map, Ramachandran, and PAE plots. Plot images: a contact map (which residues are close in 3D, as an N×N binary image), a Ramachandran scatter (backbone torsion angles, revealing secondary-structure composition at a glance), and — for AlphaFold structures — a PAE heatmap (pairwise prediction confidence).

Backbone torsions (φ/ψ). φ (phi) and ψ (psi) are the two rotatable backbone dihedrals per residue: φ is the C(i-1)–N–Cα–C torsion, ψ is the N–Cα–C–N(i+1) torsion, both in degrees on (−180°, 180°]. α-helical residues cluster near (−60°, −45°); β-strand residues near (−120°, +130°). A Ramachandran plot is simply a scatter of (φ, ψ) for every residue.

Foldseek 3Di. A 3Di character summarizes, for each residue, the relative orientation of the Cα frame of its nearest spatial neighbor. Because it encodes fold topology rather than chemistry, 3Di alignments detect remote structural similarity that sequence alignment misses.

Radius of gyration, Cα contacts, bounding box. Three whole-structure scalars: the radius of gyration (RMS distance of Cα from centroid, in Å), the count of Cα–Cα contacts (pairs closer than 8 Å and separated by more than four residues in sequence — i.e. tertiary, not local, contacts), and the bounding-box dimensions. Together they distinguish compact globular folds from extended fibres or disordered chains.

Sequence. Sequence gives the chain of amino acids in standard one-letter code (A=alanine, C=cysteine, …, Y=tyrosine), read N→C. It is the only feature that is directly encoded by the gene; all structural features are derived from the folded form of this sequence.

mmCIF coordinates. Atomic coordinates in PDBx/mmCIF format — the same representation the Protein Data Bank distributes. Each line of the _atom_site loop places one backbone atom in Cartesian space (units: ångströms, origin: arbitrary).

Secondary structure (3-state, P-SEA). Three-state secondary structure (P-SEA) collapses the eight DSSP classes into helix (a), strand (b), and coil (c). P-SEA assigns these from Cα geometry alone — distances and angles — without requiring backbone oxygens, so it works on any Cα trace.

InterPro / GO / CATH / organism. Functional annotations link the protein to curated databases. InterPro entries identify conserved domains and families by matching the sequence against member-database signatures (Pfam, PROSITE, CDD, …). Gene Ontology (GO) terms describe molecular function, biological process, and cellular component in a controlled vocabulary. CATH places the structure in a hierarchical fold classification (Class/Architecture/Topology/Homologous-superfamily). The organism is the source species.

B-factor. B-factor (Debye–Waller factor) reflects atomic displacement in the crystal lattice. It is an experimental observable (units Å²), not a prediction; low values mean the atom is pinned down, high values mean it moves or is heterogeneous across the crystal.

Rendered structure images. Structure images are PyMOL renders from six orthogonal camera directions. Cartoon representation draws helices as coils and strands as arrows; sticks shows the backbone as bonds; surface shows the solvent-excluded envelope. Rainbow coloring maps sequence position to hue (blue→red, N→C); chain coloring assigns a distinct color per polypeptide.

Solvent-accessible surface area. Solvent-accessible surface area (SASA) is the area in Å² traced out by the centre of a 1.4 Å probe sphere (a water molecule) rolled over the protein's van der Waals surface (Shrake–Rupley / Lee–Richards construction). Buried residues have near-zero SASA; fully exposed residues can exceed 200 Å². The total SASA scales roughly with the number of surface residues.

Secondary structure (8-state, DSSP). The SS8 string is DSSP's per-residue secondary-structure call. α-helix (H) means an i→i+4 H-bond ladder; β-strand (E) means the residue participates in a β-sheet; 3₁₀ (G) and π (I) are tighter and wider helices; T/S are turns/bends; '-' is loop.

pLDDT. For AlphaFold models, the B-factor field carries pLDDT — the model's own estimate of local accuracy on a 0–100 scale. Regions with pLDDT<50 should be treated as essentially unmodeled; they often correspond to intrinsically disordered segments.

Nearest PDB structures. Nearest PDB neighbors are the top structural matches found by Foldseek when searching this structure against the entire Protein Data Bank. Each hit reports a TM-score (0 to 1; >0.5 almost always implies the same fold) and an E-value. These are *structural* homologs — they may share no detectable sequence similarity.